Protein AF-A0A3D0PWJ5-F1 (afdb_monomer_lite)

Radius of gyration: 10.66 Å; chains: 1; bounding box: 26×19×27 Å

Structure (mmCIF, N/CA/C/O backb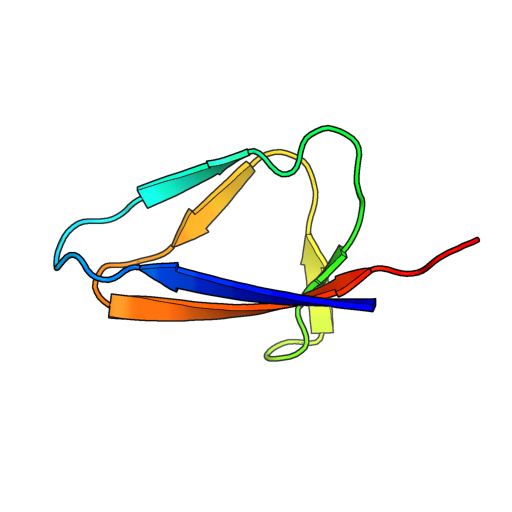one):
data_AF-A0A3D0PWJ5-F1
#
_entry.id   AF-A0A3D0PWJ5-F1
#
loop_
_atom_site.group_PDB
_atom_site.id
_atom_site.type_symbol
_atom_site.label_atom_id
_atom_site.label_alt_id
_atom_site.label_comp_id
_atom_site.label_asym_id
_atom_site.label_entity_id
_atom_site.label_seq_id
_atom_site.pdbx_PDB_ins_code
_atom_site.Cartn_x
_atom_site.Cartn_y
_atom_site.Cartn_z
_atom_site.occupancy
_atom_site.B_iso_or_equiv
_atom_site.auth_seq_id
_atom_site.auth_comp_id
_atom_site.auth_asym_id
_atom_site.auth_atom_id
_atom_site.pdbx_PDB_model_num
ATOM 1 N N . ASP A 1 1 ? -14.575 3.359 4.929 1.00 89.44 1 ASP A N 1
ATOM 2 C CA . ASP A 1 1 ? -13.901 3.993 3.772 1.00 89.44 1 ASP A CA 1
ATOM 3 C C . ASP A 1 1 ? -12.879 3.061 3.155 1.00 89.44 1 ASP A C 1
ATOM 5 O O . ASP A 1 1 ? -12.303 2.250 3.876 1.00 89.44 1 ASP A O 1
ATOM 9 N N . TYR A 1 2 ? -12.637 3.198 1.850 1.00 92.38 2 TYR A N 1
ATOM 10 C CA . TYR A 1 2 ? -11.620 2.430 1.129 1.00 92.38 2 TYR A CA 1
ATOM 11 C C . TYR A 1 2 ? -10.564 3.357 0.530 1.00 92.38 2 TYR A C 1
ATOM 13 O O . TYR A 1 2 ? -10.891 4.405 -0.025 1.00 92.38 2 TYR A O 1
ATOM 21 N N . VAL A 1 3 ? -9.300 2.951 0.630 1.00 92.94 3 VAL A N 1
ATOM 22 C CA . VAL A 1 3 ? -8.140 3.671 0.101 1.00 92.94 3 VAL A CA 1
ATOM 23 C C . VAL A 1 3 ? -7.398 2.764 -0.871 1.00 92.94 3 VAL A C 1
ATOM 25 O O . VAL A 1 3 ? -7.028 1.642 -0.531 1.00 92.94 3 VAL A O 1
ATOM 28 N N . PHE A 1 4 ? -7.157 3.263 -2.080 1.00 94.44 4 PHE A N 1
ATOM 29 C CA . PHE A 1 4 ? -6.386 2.566 -3.104 1.00 94.44 4 PHE A CA 1
ATOM 30 C C . PHE A 1 4 ? -4.983 3.154 -3.149 1.00 94.44 4 PHE A C 1
ATOM 32 O O . PHE A 1 4 ? -4.802 4.325 -3.482 1.00 94.44 4 PHE A O 1
ATOM 39 N N . LEU A 1 5 ? -3.991 2.336 -2.818 1.00 94.38 5 LEU A N 1
ATOM 40 C CA . LEU A 1 5 ? -2.587 2.690 -2.959 1.00 94.38 5 LEU A CA 1
ATOM 41 C C . LEU A 1 5 ? -2.057 2.033 -4.223 1.00 94.38 5 LEU A C 1
ATOM 43 O O . LEU A 1 5 ? -2.114 0.813 -4.368 1.00 94.38 5 LEU A O 1
ATOM 47 N N . MET A 1 6 ? -1.558 2.854 -5.139 1.00 96.38 6 MET A N 1
ATOM 48 C CA . MET A 1 6 ? -1.028 2.417 -6.425 1.00 96.38 6 MET A CA 1
ATOM 49 C C . MET A 1 6 ? 0.347 3.035 -6.618 1.00 96.38 6 MET A C 1
ATOM 51 O O . MET A 1 6 ? 0.502 4.258 -6.575 1.00 96.38 6 MET A O 1
ATOM 55 N N . ASN A 1 7 ? 1.347 2.189 -6.831 1.00 97.31 7 ASN A N 1
ATOM 56 C CA . ASN A 1 7 ? 2.679 2.642 -7.177 1.00 97.31 7 ASN A CA 1
ATOM 57 C C . ASN A 1 7 ? 2.813 2.689 -8.699 1.00 97.31 7 ASN A C 1
ATOM 59 O O . ASN A 1 7 ? 2.895 1.654 -9.342 1.00 97.31 7 ASN A O 1
ATOM 63 N N . PHE A 1 8 ? 2.842 3.883 -9.287 1.00 96.50 8 PHE A N 1
ATOM 64 C CA . PHE A 1 8 ? 2.995 4.042 -10.739 1.00 96.50 8 PHE A CA 1
ATOM 65 C C . PHE A 1 8 ? 4.458 4.054 -11.213 1.00 96.50 8 PHE A C 1
ATOM 67 O O . PHE A 1 8 ? 4.708 4.308 -12.390 1.00 96.50 8 PHE A O 1
ATOM 74 N N . SER A 1 9 ? 5.428 3.793 -10.328 1.00 97.31 9 SER A N 1
ATOM 75 C CA . SER A 1 9 ? 6.824 3.569 -10.718 1.00 97.31 9 SER A CA 1
ATOM 76 C C . SER A 1 9 ? 7.200 2.092 -10.689 1.00 97.31 9 SER A C 1
ATOM 78 O O . SER A 1 9 ? 6.598 1.291 -9.979 1.00 97.31 9 SER A O 1
ATOM 80 N N . ASP A 1 10 ? 8.260 1.768 -11.416 1.00 97.12 10 ASP A N 1
ATOM 81 C CA . ASP A 1 10 ? 8.955 0.478 -11.421 1.00 97.12 10 ASP A CA 1
ATOM 82 C C . ASP A 1 10 ? 9.799 0.226 -10.158 1.00 97.12 10 ASP A C 1
ATOM 84 O O . ASP A 1 10 ? 10.224 -0.897 -9.901 1.00 97.12 10 ASP A O 1
ATOM 88 N N . THR A 1 11 ? 10.021 1.257 -9.344 1.00 97.81 11 THR A N 1
ATOM 89 C CA . THR A 1 11 ? 10.770 1.189 -8.083 1.00 97.81 11 THR A CA 1
ATOM 90 C C . THR A 1 11 ? 9.857 1.060 -6.870 1.00 97.81 11 THR A C 1
ATOM 92 O O . THR A 1 11 ? 8.727 1.548 -6.880 1.00 97.81 11 THR A O 1
ATOM 95 N N . GLU A 1 12 ? 10.355 0.424 -5.807 1.00 97.81 12 GLU A N 1
ATOM 96 C CA . GLU A 1 12 ? 9.657 0.309 -4.523 1.00 97.81 12 GLU A CA 1
ATOM 97 C C . GLU A 1 12 ? 9.431 1.684 -3.871 1.00 97.81 12 GLU A C 1
ATOM 99 O O . GLU A 1 12 ? 10.280 2.579 -3.933 1.00 97.81 12 GLU A O 1
ATOM 104 N N . LYS A 1 13 ? 8.276 1.850 -3.218 1.00 97.19 13 LYS A N 1
ATOM 105 C CA . LYS A 1 13 ? 7.932 3.045 -2.442 1.00 97.19 13 LYS A CA 1
ATOM 106 C C . LYS A 1 13 ? 7.462 2.676 -1.045 1.00 97.19 13 LYS A C 1
ATOM 108 O O . LYS A 1 13 ? 6.763 1.690 -0.849 1.00 97.19 13 LYS A O 1
ATOM 113 N N . THR A 1 14 ? 7.802 3.520 -0.077 1.00 96.00 14 THR A N 1
ATOM 114 C CA . THR A 1 14 ? 7.251 3.449 1.281 1.00 96.00 14 THR A CA 1
ATOM 115 C C . THR A 1 14 ? 6.205 4.543 1.458 1.00 96.00 14 THR A C 1
ATOM 117 O O . THR A 1 14 ? 6.470 5.705 1.150 1.00 96.00 14 THR A O 1
ATOM 120 N N . VAL A 1 15 ? 5.030 4.170 1.960 1.00 93.94 15 VAL A N 1
ATOM 121 C CA . VAL A 1 15 ? 3.921 5.075 2.281 1.00 93.94 15 VAL A CA 1
ATOM 122 C C . VAL A 1 15 ? 3.750 5.122 3.798 1.00 93.94 15 VAL A C 1
ATOM 124 O O . VAL A 1 15 ? 3.735 4.076 4.448 1.00 93.94 15 VAL A O 1
ATOM 127 N N . ASP A 1 16 ? 3.633 6.327 4.358 1.00 93.06 16 ASP A N 1
ATOM 128 C CA . ASP A 1 16 ? 3.305 6.535 5.771 1.00 93.06 16 ASP A CA 1
ATOM 129 C C . ASP A 1 16 ? 1.779 6.611 5.939 1.00 93.06 16 ASP A C 1
ATOM 131 O O . ASP A 1 16 ? 1.108 7.435 5.315 1.00 93.06 16 ASP A O 1
ATOM 135 N N . LEU A 1 17 ? 1.238 5.711 6.754 1.00 90.44 17 LEU A N 1
ATOM 136 C CA . LEU A 1 17 ? -0.178 5.584 7.093 1.00 90.44 17 LEU A CA 1
ATOM 137 C C . LEU A 1 17 ? -0.536 6.367 8.370 1.00 90.44 17 LEU A C 1
ATOM 139 O O . LEU A 1 17 ? -1.661 6.279 8.861 1.00 90.44 17 LEU A O 1
ATOM 143 N N . ASN A 1 18 ? 0.397 7.162 8.900 1.00 87.94 18 ASN A N 1
ATOM 144 C CA . ASN A 1 18 ? 0.261 7.936 10.126 1.00 87.94 18 ASN A CA 1
ATOM 145 C C . ASN A 1 18 ? -0.158 7.045 11.314 1.00 87.94 18 ASN A C 1
ATOM 147 O O . ASN A 1 18 ? 0.483 6.038 11.611 1.00 87.94 18 ASN A O 1
ATOM 151 N N . LYS A 1 19 ? -1.221 7.438 12.027 1.00 85.00 19 LYS A N 1
ATOM 152 C CA . LYS A 1 19 ? -1.788 6.701 13.169 1.00 85.00 19 LYS A CA 1
ATOM 153 C C . LYS A 1 19 ? -3.006 5.859 12.784 1.00 85.00 19 LYS A C 1
ATOM 155 O O . LYS A 1 19 ? -3.649 5.298 13.667 1.00 85.00 19 LYS A O 1
ATOM 160 N N . ASP A 1 20 ? -3.343 5.807 11.498 1.00 87.94 20 ASP A N 1
ATOM 161 C CA . ASP A 1 20 ? -4.518 5.088 11.028 1.00 87.9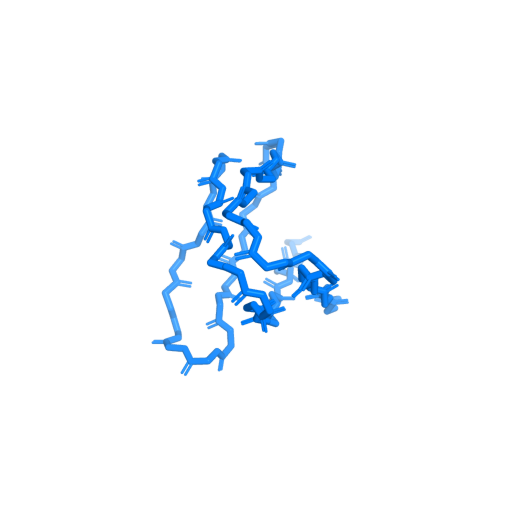4 20 ASP A CA 1
ATOM 162 C C . ASP A 1 20 ? -4.218 3.587 10.940 1.00 87.94 20 ASP A C 1
ATOM 164 O O . ASP A 1 20 ? -3.153 3.165 10.483 1.00 87.94 20 ASP A O 1
ATOM 168 N N . VAL A 1 21 ? -5.185 2.777 11.369 1.00 91.19 21 VAL A N 1
ATOM 169 C CA . VAL A 1 21 ? -5.131 1.317 11.270 1.00 91.19 21 VAL A CA 1
ATOM 170 C C . VAL A 1 21 ? -6.040 0.877 10.135 1.00 91.19 21 VAL A C 1
ATOM 172 O O . VAL A 1 21 ? -7.223 1.224 10.090 1.00 91.19 21 VAL A O 1
ATOM 175 N N . PHE A 1 22 ? -5.485 0.085 9.226 1.00 94.19 22 PHE A N 1
ATOM 176 C CA . PHE A 1 22 ? -6.197 -0.427 8.068 1.00 94.19 22 PHE A CA 1
ATOM 177 C C . PHE A 1 22 ? -6.231 -1.949 8.065 1.00 94.19 22 PHE A C 1
ATOM 179 O O . PHE A 1 22 ? -5.394 -2.623 8.670 1.00 94.19 22 PHE A O 1
ATOM 186 N N . ARG A 1 23 ? -7.192 -2.487 7.322 1.00 94.56 23 ARG A N 1
ATOM 187 C CA . ARG A 1 23 ? -7.187 -3.876 6.881 1.00 94.56 23 ARG A CA 1
ATOM 188 C C . ARG A 1 23 ? -6.859 -3.917 5.395 1.00 94.56 23 ARG A C 1
ATOM 190 O O . ARG A 1 23 ? -7.541 -3.269 4.606 1.00 94.56 23 ARG A O 1
ATOM 197 N N . ASP A 1 24 ? -5.836 -4.667 5.015 1.00 93.62 24 ASP A N 1
ATOM 198 C CA . ASP A 1 24 ? -5.570 -4.969 3.614 1.00 93.62 24 ASP A CA 1
ATOM 199 C C . ASP A 1 24 ? -6.642 -5.937 3.110 1.00 93.62 24 ASP A C 1
ATOM 201 O O . ASP A 1 24 ? -6.879 -7.000 3.684 1.00 93.62 24 ASP A O 1
ATOM 205 N N . MET A 1 25 ? -7.345 -5.542 2.058 1.00 95.06 25 MET A N 1
ATOM 206 C CA . MET A 1 25 ? -8.452 -6.311 1.503 1.00 95.06 25 MET A CA 1
ATOM 207 C C . MET A 1 25 ? -7.984 -7.443 0.586 1.00 95.06 25 MET A C 1
ATOM 209 O O . MET A 1 25 ? -8.801 -8.289 0.227 1.00 95.06 25 MET A O 1
ATOM 213 N N . LEU A 1 26 ? -6.701 -7.479 0.205 1.00 91.38 26 LEU A N 1
ATOM 214 C CA . LEU A 1 26 ? -6.158 -8.538 -0.648 1.00 91.38 26 LEU A CA 1
ATOM 215 C C . LEU A 1 26 ? -5.784 -9.793 0.147 1.00 91.38 26 LEU A C 1
ATOM 217 O O . LEU A 1 26 ? -5.996 -10.901 -0.338 1.00 91.38 26 LEU A O 1
ATOM 221 N N . ASP A 1 27 ? -5.252 -9.629 1.359 1.00 91.38 27 ASP A N 1
ATOM 222 C CA . ASP A 1 27 ? -4.795 -10.740 2.208 1.00 91.38 27 ASP A CA 1
ATOM 223 C C . ASP A 1 27 ? -5.427 -10.755 3.614 1.00 91.38 27 ASP A C 1
ATOM 225 O O . ASP A 1 27 ? -5.251 -11.708 4.374 1.00 91.38 27 ASP A O 1
ATOM 229 N N . GLY A 1 28 ? -6.219 -9.737 3.958 1.00 90.44 28 GLY A N 1
ATOM 230 C CA . GLY A 1 28 ? -6.907 -9.620 5.240 1.00 90.44 28 GLY A CA 1
ATOM 231 C C . GLY A 1 28 ? -6.021 -9.145 6.391 1.00 90.44 28 GLY A C 1
ATOM 232 O O . GLY A 1 28 ? -6.515 -9.093 7.522 1.00 90.44 28 GLY A O 1
ATOM 233 N N . THR A 1 29 ? -4.752 -8.816 6.135 1.00 92.50 29 THR A N 1
ATOM 234 C CA . THR A 1 29 ? -3.793 -8.423 7.170 1.00 92.50 29 THR A CA 1
ATOM 235 C C . THR A 1 29 ? -4.106 -7.045 7.747 1.00 92.50 29 THR A C 1
ATOM 237 O O . THR A 1 29 ? -4.697 -6.178 7.102 1.00 92.50 29 THR A O 1
ATOM 240 N N . ARG A 1 30 ? -3.732 -6.836 9.011 1.00 92.94 30 ARG A N 1
ATOM 241 C CA . ARG A 1 30 ? -3.783 -5.517 9.647 1.00 92.94 30 ARG A CA 1
ATOM 242 C C . ARG A 1 30 ? -2.523 -4.739 9.270 1.00 92.94 30 ARG A C 1
ATOM 244 O O . ARG A 1 30 ? -1.423 -5.251 9.454 1.00 92.94 30 ARG A O 1
ATOM 251 N N . VAL A 1 31 ? -2.695 -3.505 8.804 1.00 93.50 31 VAL A N 1
ATOM 252 C CA . VAL A 1 31 ? -1.611 -2.627 8.345 1.00 93.50 31 VAL A CA 1
ATOM 253 C C . VAL A 1 31 ? -1.645 -1.309 9.119 1.00 93.50 31 VAL A C 1
ATOM 255 O O . VAL A 1 31 ? -2.694 -0.674 9.226 1.00 93.50 31 VAL A O 1
ATOM 258 N N . GLU A 1 32 ? -0.496 -0.894 9.652 1.00 92.19 32 GLU A N 1
ATOM 259 C CA . GLU A 1 32 ? -0.324 0.349 10.413 1.00 92.19 32 GLU A CA 1
ATOM 260 C C . GLU A 1 32 ? 1.107 0.896 10.267 1.00 92.19 32 GLU A C 1
ATOM 262 O O . GLU A 1 32 ? 2.045 0.159 9.955 1.00 92.19 32 GLU A O 1
ATOM 267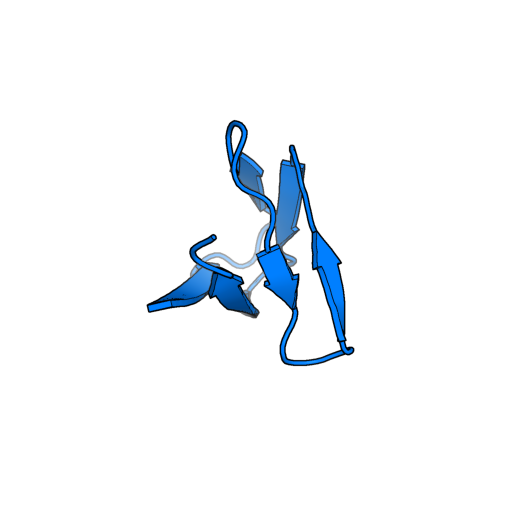 N N . GLY A 1 33 ? 1.286 2.203 10.475 1.00 91.81 33 GLY A N 1
ATOM 268 C CA . GLY A 1 33 ? 2.597 2.849 10.395 1.00 91.81 33 GLY A CA 1
ATOM 269 C C . GLY A 1 33 ? 3.108 2.984 8.960 1.00 91.81 33 GLY A C 1
ATOM 270 O O . GLY A 1 33 ? 2.691 3.886 8.245 1.00 91.81 33 GLY A O 1
ATOM 271 N N . ARG A 1 34 ? 4.038 2.125 8.526 1.00 93.06 34 ARG A N 1
ATOM 272 C CA . ARG A 1 34 ? 4.665 2.213 7.193 1.00 93.06 34 ARG A CA 1
ATOM 273 C C . ARG A 1 34 ? 4.339 0.995 6.346 1.00 93.06 34 ARG A C 1
ATOM 275 O O . ARG A 1 34 ? 4.551 -0.133 6.778 1.00 93.06 34 ARG A O 1
ATOM 282 N N . LEU A 1 35 ? 3.909 1.239 5.112 1.00 92.88 35 LEU A N 1
ATOM 283 C CA . LEU A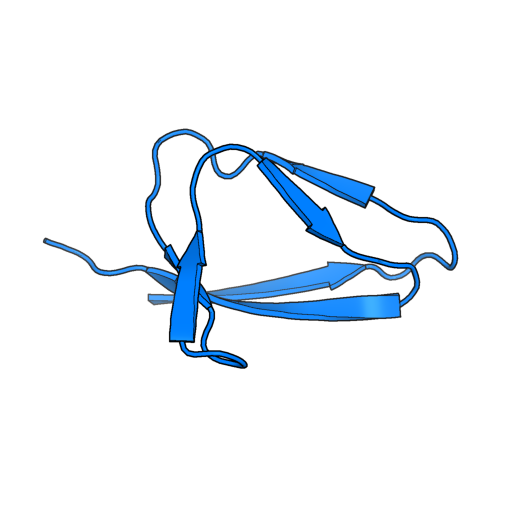 1 35 ? 3.614 0.204 4.128 1.00 92.88 35 LEU A CA 1
ATOM 284 C C . LEU A 1 35 ? 4.581 0.302 2.949 1.00 92.88 35 LEU A C 1
ATOM 286 O O . LEU A 1 35 ? 4.729 1.366 2.346 1.00 92.88 35 LEU A O 1
ATOM 290 N N . GLN A 1 36 ? 5.214 -0.816 2.606 1.00 94.88 36 GLN A N 1
ATOM 291 C CA . GLN A 1 36 ? 6.014 -0.940 1.391 1.00 94.88 36 GLN A CA 1
ATOM 292 C C . GLN A 1 36 ? 5.127 -1.383 0.226 1.00 94.88 36 GLN A C 1
ATOM 294 O O . GLN A 1 36 ? 4.361 -2.341 0.333 1.00 94.88 36 GLN A O 1
ATOM 299 N N . LEU A 1 37 ? 5.248 -0.679 -0.895 1.00 95.25 37 LEU A N 1
ATOM 300 C CA . LEU A 1 37 ? 4.638 -1.031 -2.167 1.00 95.25 37 LEU A CA 1
ATOM 301 C C . LEU A 1 37 ? 5.745 -1.312 -3.178 1.00 95.25 37 LEU A C 1
ATOM 303 O O . LEU A 1 37 ? 6.508 -0.414 -3.540 1.00 95.25 37 LEU A O 1
ATOM 307 N N . LEU A 1 38 ? 5.779 -2.546 -3.676 1.00 96.12 38 LEU A N 1
ATOM 308 C CA . LEU A 1 38 ? 6.646 -2.937 -4.785 1.00 96.12 38 LEU A CA 1
ATOM 309 C C . LEU A 1 38 ? 6.371 -2.080 -6.032 1.00 96.12 38 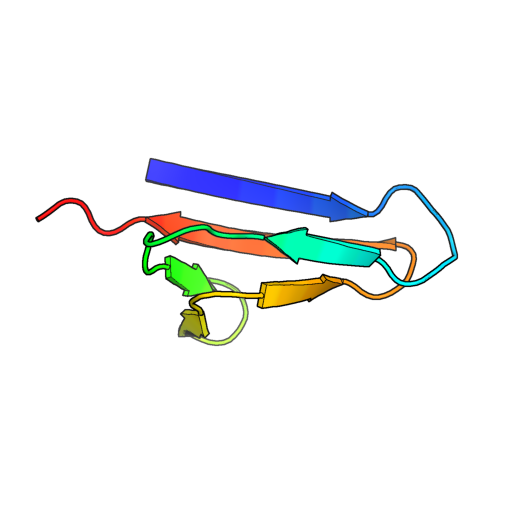LEU A C 1
ATOM 311 O O . LEU A 1 38 ? 5.322 -1.434 -6.141 1.00 96.12 38 LEU A O 1
ATOM 315 N N . GLY A 1 39 ? 7.312 -2.082 -6.980 1.00 97.56 39 GLY A N 1
ATOM 316 C CA . GLY A 1 39 ? 7.120 -1.459 -8.292 1.00 97.56 39 GLY A CA 1
ATOM 317 C C . GLY A 1 39 ? 5.839 -1.967 -8.956 1.00 97.56 39 GLY A C 1
ATOM 318 O O . GLY A 1 39 ? 5.571 -3.169 -8.941 1.00 97.56 39 GLY A O 1
ATOM 319 N N . TYR A 1 40 ? 5.015 -1.051 -9.464 1.00 96.88 40 TYR A N 1
ATOM 320 C CA . TYR A 1 40 ? 3.682 -1.343 -10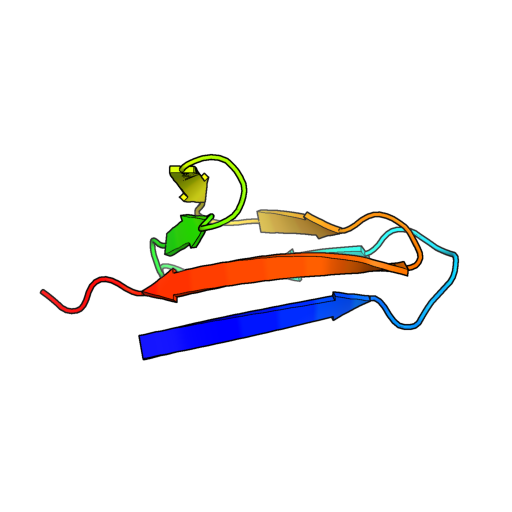.016 1.00 96.88 40 TYR A CA 1
ATOM 321 C C . TYR A 1 40 ? 2.720 -2.082 -9.068 1.00 96.88 40 TYR A C 1
ATOM 323 O O . TYR A 1 40 ? 1.684 -2.596 -9.490 1.00 96.88 40 TYR A O 1
ATOM 331 N N . GLY A 1 41 ? 3.040 -2.125 -7.773 1.00 95.50 41 GLY A N 1
ATOM 332 C CA . GLY A 1 41 ? 2.223 -2.748 -6.748 1.00 95.50 41 GLY A CA 1
ATOM 333 C C . GLY A 1 41 ? 0.942 -1.967 -6.478 1.00 95.50 41 GLY A C 1
ATOM 334 O O . GLY A 1 41 ? 0.896 -0.737 -6.564 1.00 95.50 41 GLY A O 1
ATOM 335 N N . VAL A 1 42 ? -0.096 -2.705 -6.094 1.00 95.44 42 VAL A N 1
ATOM 336 C CA . VAL A 1 42 ? -1.386 -2.158 -5.672 1.00 95.44 42 VAL A CA 1
ATOM 337 C C . VAL A 1 42 ? -1.757 -2.751 -4.319 1.00 95.44 42 VAL A C 1
ATOM 339 O O . VAL A 1 42 ? -1.508 -3.933 -4.065 1.00 95.44 42 VAL A O 1
ATOM 342 N N . ARG A 1 43 ? -2.358 -1.926 -3.461 1.00 94.88 43 ARG A N 1
ATOM 343 C CA . ARG A 1 43 ? -3.036 -2.340 -2.230 1.00 94.88 43 ARG A CA 1
ATOM 344 C C . ARG A 1 43 ? -4.381 -1.648 -2.099 1.00 94.88 43 ARG A C 1
ATOM 346 O O . ARG A 1 43 ? -4.533 -0.489 -2.485 1.00 94.88 43 ARG A O 1
ATOM 353 N N . VAL A 1 44 ? -5.344 -2.372 -1.539 1.00 95.88 44 VAL A N 1
ATOM 354 C CA . VAL A 1 44 ? -6.683 -1.859 -1.249 1.00 95.88 44 VAL A CA 1
ATOM 355 C C . VAL A 1 44 ? -6.878 -1.948 0.251 1.00 95.88 44 VAL A C 1
ATOM 357 O O . VAL A 1 44 ? -6.923 -3.039 0.808 1.00 95.88 44 VAL A O 1
ATOM 360 N N . LEU A 1 45 ? -6.952 -0.797 0.902 1.00 95.25 45 LEU A N 1
ATOM 361 C CA . LEU A 1 45 ? -7.028 -0.694 2.348 1.00 95.25 45 LEU A CA 1
ATOM 362 C C . LEU A 1 45 ? -8.443 -0.304 2.767 1.00 95.25 45 LEU A C 1
ATOM 364 O O . LEU A 1 45 ? -8.992 0.688 2.291 1.00 95.25 45 LEU A O 1
ATOM 368 N N . GLU A 1 46 ? -9.021 -1.060 3.689 1.00 94.81 46 GLU A N 1
ATOM 369 C CA . GLU A 1 46 ? -10.249 -0.702 4.388 1.00 94.81 46 GLU A CA 1
ATOM 370 C C . GLU A 1 46 ? -9.899 0.032 5.683 1.00 94.81 46 GLU A C 1
ATOM 372 O O . GLU A 1 46 ? -9.187 -0.493 6.544 1.00 94.81 46 GLU A O 1
ATOM 377 N N . ARG A 1 47 ? -10.413 1.256 5.831 1.00 90.12 47 ARG A N 1
ATOM 378 C CA . ARG A 1 47 ? -10.362 2.002 7.089 1.00 90.12 47 ARG A CA 1
ATOM 379 C C . ARG A 1 47 ? -11.598 1.644 7.906 1.00 90.12 47 ARG A C 1
ATOM 381 O O . ARG A 1 47 ? -12.714 2.002 7.512 1.00 90.12 47 ARG A O 1
ATOM 388 N N . LYS A 1 48 ? -11.398 0.972 9.042 1.00 75.81 48 LYS A N 1
ATOM 389 C CA . LYS A 1 48 ? -12.455 0.834 10.049 1.00 75.81 48 LYS A CA 1
ATOM 390 C C . LYS A 1 48 ? -12.630 2.184 10.736 1.00 75.81 48 LYS A C 1
ATOM 392 O O . LYS A 1 48 ? -11.699 2.675 11.363 1.00 75.81 48 LYS A O 1
ATOM 397 N N . GLN A 1 49 ? -13.797 2.792 10.559 1.00 63.00 49 GLN A N 1
ATOM 398 C CA . GLN A 1 49 ? -14.240 3.871 11.434 1.00 63.00 49 GLN A CA 1
ATOM 399 C C . GLN A 1 49 ? -14.762 3.202 12.714 1.00 63.00 49 GLN A C 1
ATOM 401 O O . GLN A 1 49 ? -15.583 2.287 12.614 1.00 63.00 49 GLN A O 1
ATOM 406 N N . GLU A 1 50 ? -14.215 3.578 13.871 1.00 56.62 50 GLU A N 1
ATOM 407 C CA . GLU A 1 50 ? -14.870 3.337 15.167 1.00 56.62 50 GLU A CA 1
ATOM 408 C C . GLU A 1 50 ? -16.016 4.332 15.367 1.00 56.62 50 GLU A C 1
ATOM 410 O O . GLU A 1 50 ? -15.862 5.499 14.933 1.00 56.62 50 GLU A O 1
#

Secondary structure (DSSP, 8-state):
-EEEEE--SSS-EEEE-TT--EEETTT--EE-SEEEE-TT-EEEEEE---

Foldseek 3Di:
DKDKDFAQAQAKDKDAPDQFWWAWPVPRDIDHGIDIAHGRGMTMTDGDDD

Sequence (50 aa):
DYVFLMNFSDTEKTVDLNKDVFRDMLDGTRVEGRLQLLGYGVRVLERKQE

pLDDT: mean 92.08, std 7.6, range [56.62, 97.81]